Protein AF-X1SLC1-F1 (afdb_monomer_lite)

Organism: NCBI:txid412755

Foldseek 3Di:
DDPPDPDDDDPPVVVVVVCVVVVHDDDDDWFDQADPDPCRVVSNVVCVVVRVVVRVVVVVVVVVVVVVVVVVVVVPPDD

Radius of gyration: 17.6 Å; chains: 1; bounding box: 37×28×50 Å

pLDDT: mean 92.01, std 12.65, range [42.84, 98.75]

InterPro domains:
  IPR000845 Nucleoside phosphorylase domain [PF01048] (2-62)
  IPR035994 Nucleoside phosphorylase superfamily [G3DSA:3.40.50.1580] (1-72)
  IPR035994 Nucleoside phosphorylase superfamily [SSF53167] (3-78)

Secondary structure (DSSP, 8-state):
-----S---SSHHHHHHHHHHTT------------SSTTHHHHHHHHHHHHHHHHHHHHHHHHHHHHHHHHHHHHT---

Structure (mmCIF, N/CA/C/O backbone):
data_AF-X1SLC1-F1
#
_entry.id   AF-X1SLC1-F1
#
loop_
_atom_site.group_PDB
_atom_site.id
_atom_site.type_symbol
_atom_site.label_atom_id
_atom_site.label_alt_id
_atom_site.label_comp_id
_atom_site.label_asym_id
_atom_site.label_entity_id
_atom_site.label_seq_id
_atom_site.pdbx_PDB_ins_code
_atom_site.Cartn_x
_atom_site.Cartn_y
_atom_site.Cartn_z
_atom_site.occupancy
_atom_site.B_iso_or_equiv
_atom_site.auth_seq_id
_atom_site.auth_comp_id
_atom_site.auth_asym_id
_atom_site.auth_atom_id
_atom_site.pdbx_PDB_model_num
ATOM 1 N N . GLU A 1 1 ? -11.225 -8.799 -18.356 1.00 69.75 1 GLU A N 1
ATOM 2 C CA . GLU A 1 1 ? -11.165 -7.319 -18.361 1.00 69.75 1 GLU A CA 1
ATOM 3 C C . GLU A 1 1 ? -9.819 -6.853 -17.824 1.00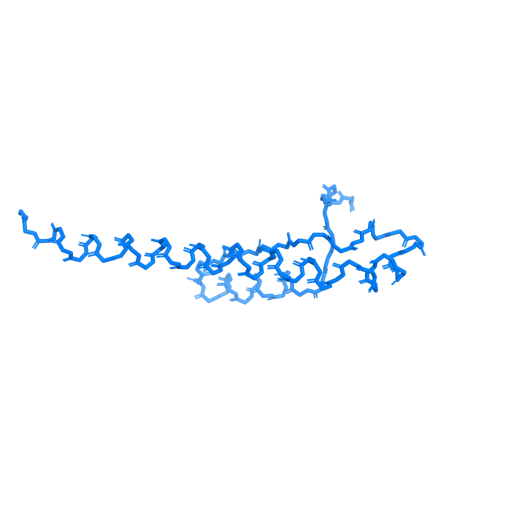 69.75 1 GLU A C 1
ATOM 5 O O . GLU A 1 1 ? -9.186 -7.614 -17.101 1.00 69.75 1 GLU A O 1
ATOM 10 N N . LYS A 1 2 ? -9.365 -5.648 -18.192 1.00 87.44 2 LYS A N 1
ATOM 11 C CA . LYS A 1 2 ? -8.191 -5.009 -17.573 1.00 87.44 2 LYS A CA 1
ATOM 12 C C . LYS A 1 2 ? -8.648 -4.209 -16.352 1.00 87.44 2 LYS A C 1
ATOM 14 O O . LYS A 1 2 ? -9.654 -3.517 -16.433 1.00 87.44 2 LYS A O 1
ATOM 19 N N . LEU A 1 3 ? -7.899 -4.296 -15.254 1.00 92.25 3 LEU A N 1
ATOM 20 C CA . LEU A 1 3 ? -8.254 -3.675 -13.971 1.00 92.25 3 LEU A CA 1
ATOM 21 C C . LEU A 1 3 ? -7.898 -2.179 -13.875 1.00 92.25 3 LEU A C 1
ATOM 23 O O . LEU A 1 3 ? -8.300 -1.545 -12.910 1.00 92.25 3 LEU A O 1
ATOM 27 N N . ASN A 1 4 ? -7.152 -1.621 -14.843 1.00 94.38 4 ASN A N 1
ATOM 28 C CA . ASN A 1 4 ? -6.605 -0.252 -14.800 1.00 94.38 4 ASN A CA 1
ATOM 29 C C . ASN A 1 4 ? -5.917 0.074 -13.457 1.00 94.38 4 ASN A C 1
ATOM 31 O O . ASN A 1 4 ? -6.109 1.151 -12.905 1.00 94.38 4 ASN A O 1
ATOM 35 N N . ALA A 1 5 ? -5.162 -0.885 -12.914 1.00 94.69 5 ALA A N 1
ATOM 36 C CA . ALA A 1 5 ? -4.468 -0.732 -11.642 1.00 94.69 5 ALA A CA 1
ATOM 37 C C . ALA A 1 5 ? -3.233 0.172 -11.788 1.00 94.69 5 ALA A C 1
ATOM 39 O O . ALA A 1 5 ? -2.464 0.005 -12.734 1.00 94.69 5 ALA A O 1
ATOM 40 N N . ASP A 1 6 ? -3.027 1.074 -10.825 1.00 95.81 6 ASP A N 1
ATOM 41 C CA . ASP A 1 6 ? -1.863 1.974 -10.780 1.00 95.81 6 ASP A CA 1
ATOM 42 C C . ASP A 1 6 ? -0.570 1.268 -10.334 1.00 95.81 6 ASP A C 1
ATOM 44 O O . ASP A 1 6 ? 0.529 1.741 -10.614 1.00 95.81 6 ASP A O 1
ATOM 48 N N . ALA A 1 7 ? -0.691 0.145 -9.620 1.00 96.31 7 ALA A N 1
ATOM 49 C CA . ALA A 1 7 ? 0.429 -0.631 -9.098 1.00 96.31 7 ALA A CA 1
ATOM 50 C C . ALA A 1 7 ? 0.075 -2.122 -8.989 1.00 96.31 7 ALA A C 1
ATOM 52 O O . ALA A 1 7 ? -1.099 -2.491 -8.903 1.00 96.31 7 ALA A O 1
ATOM 53 N N . VAL A 1 8 ? 1.105 -2.972 -8.954 1.00 95.88 8 VAL A N 1
ATOM 54 C CA . VAL A 1 8 ? 0.995 -4.423 -8.747 1.00 95.88 8 VAL A CA 1
ATOM 55 C C . VAL A 1 8 ? 1.962 -4.881 -7.658 1.00 95.88 8 VAL A C 1
ATOM 57 O O . VAL A 1 8 ? 3.028 -4.303 -7.476 1.00 95.88 8 VAL A O 1
ATOM 60 N N . GLU A 1 9 ? 1.565 -5.901 -6.904 1.00 96.75 9 GLU A N 1
ATOM 61 C CA . GLU A 1 9 ? 2.320 -6.483 -5.791 1.00 96.75 9 GLU A CA 1
ATOM 62 C C . GLU A 1 9 ? 1.788 -7.901 -5.499 1.00 96.75 9 GLU A C 1
ATOM 64 O O . GLU A 1 9 ? 0.919 -8.386 -6.228 1.00 96.75 9 GLU A O 1
ATOM 69 N N . MET A 1 10 ? 2.326 -8.598 -4.491 1.00 97.69 10 MET A N 1
ATOM 70 C CA . MET A 1 10 ? 2.119 -10.047 -4.334 1.00 97.69 10 MET A CA 1
ATOM 71 C C . MET A 1 10 ? 1.359 -10.475 -3.064 1.00 97.69 10 MET A C 1
ATOM 73 O O . MET A 1 10 ? 0.988 -11.644 -2.965 1.00 97.69 10 MET A O 1
ATOM 77 N N . GLU A 1 11 ? 1.080 -9.583 -2.103 1.00 98.31 11 GLU A N 1
ATOM 78 C CA . GLU A 1 11 ? 0.514 -9.977 -0.794 1.00 98.31 11 GLU A CA 1
ATOM 79 C C . GLU A 1 11 ? -0.749 -9.214 -0.370 1.00 98.31 11 GLU A C 1
ATOM 81 O O . GLU A 1 11 ? -1.556 -9.727 0.408 1.00 98.31 11 GLU A O 1
ATOM 86 N N . GLY A 1 12 ? -0.944 -7.992 -0.854 1.00 97.81 12 GLY A N 1
ATOM 87 C CA . GLY A 1 12 ? -1.941 -7.035 -0.389 1.00 97.81 12 GLY A CA 1
ATOM 88 C C . GLY A 1 12 ? -3.357 -7.552 -0.564 1.00 97.81 12 GLY A C 1
ATOM 89 O O . GLY A 1 12 ? -4.155 -7.461 0.368 1.00 97.81 12 GLY A O 1
ATOM 90 N N . ALA A 1 13 ? -3.650 -8.184 -1.702 1.00 97.38 13 ALA A N 1
ATOM 91 C CA . ALA A 1 13 ? -4.945 -8.820 -1.939 1.00 97.38 13 ALA A CA 1
ATOM 92 C C . ALA A 1 13 ? -5.234 -9.955 -0.937 1.00 97.38 13 ALA A C 1
ATOM 94 O O . ALA A 1 13 ? -6.339 -10.035 -0.400 1.00 97.38 13 ALA A O 1
ATOM 95 N N . ALA A 1 14 ? -4.243 -10.801 -0.638 1.00 98.31 14 ALA A N 1
ATOM 96 C CA . ALA A 1 14 ? -4.404 -11.914 0.297 1.00 98.31 14 ALA A CA 1
ATOM 97 C C . ALA A 1 14 ? -4.618 -11.419 1.740 1.00 98.31 14 ALA A C 1
ATOM 99 O O . ALA A 1 14 ? -5.511 -11.904 2.438 1.00 98.31 14 ALA A O 1
ATOM 100 N N . VAL A 1 15 ? -3.850 -10.413 2.175 1.00 98.38 15 VAL A N 1
ATOM 101 C CA . VAL A 1 15 ? -4.022 -9.778 3.493 1.00 98.38 15 VAL A CA 1
ATOM 102 C C . VAL A 1 15 ? -5.396 -9.111 3.595 1.00 98.38 15 VAL A C 1
ATOM 104 O O . VAL A 1 15 ? -6.136 -9.370 4.546 1.00 98.38 15 VAL A O 1
ATOM 107 N N . ALA A 1 16 ? -5.769 -8.307 2.594 1.00 98.25 16 ALA A N 1
ATOM 108 C CA . ALA A 1 16 ? -7.056 -7.619 2.537 1.00 98.25 16 ALA A CA 1
ATOM 109 C C . ALA A 1 16 ? -8.235 -8.599 2.589 1.00 98.25 16 ALA A C 1
ATOM 111 O O . ALA A 1 16 ? -9.200 -8.368 3.318 1.00 98.25 16 ALA A O 1
ATOM 112 N N . GLN A 1 17 ? -8.141 -9.727 1.879 1.00 98.56 17 GLN A N 1
ATOM 113 C CA . GLN A 1 17 ? -9.169 -10.764 1.884 1.00 98.56 17 GLN A CA 1
ATOM 114 C C . GLN A 1 17 ? -9.401 -11.335 3.289 1.00 98.56 17 GLN A C 1
ATOM 116 O O . GLN A 1 17 ? -10.551 -11.470 3.712 1.00 98.56 17 GLN A O 1
ATOM 121 N N . ILE A 1 18 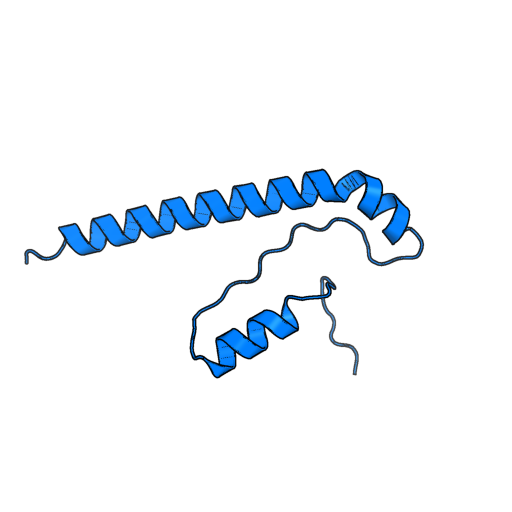? -8.336 -11.638 4.038 1.00 98.56 18 ILE A N 1
ATOM 122 C CA . ILE A 1 18 ? -8.462 -12.142 5.413 1.00 98.56 18 ILE A CA 1
ATOM 123 C C . ILE A 1 18 ? -9.015 -11.062 6.348 1.00 98.56 18 ILE A C 1
ATOM 125 O O . ILE A 1 18 ? -9.927 -11.347 7.124 1.00 98.56 18 ILE A O 1
ATOM 129 N N . CYS A 1 19 ? -8.527 -9.822 6.262 1.00 98.69 19 CYS A N 1
ATOM 130 C CA . CYS A 1 19 ? -9.057 -8.708 7.053 1.00 98.69 19 CYS A CA 1
ATOM 131 C C . CYS A 1 19 ? -10.553 -8.489 6.793 1.00 98.69 19 CYS A C 1
ATOM 133 O O . CYS A 1 19 ? -11.325 -8.361 7.743 1.00 98.69 19 CYS A O 1
ATOM 135 N N . TYR A 1 20 ? -10.976 -8.535 5.526 1.00 98.50 20 TYR A N 1
ATOM 136 C CA . TYR A 1 20 ? -12.380 -8.451 5.134 1.00 98.50 20 TYR A CA 1
ATOM 137 C C . TYR A 1 20 ? -13.214 -9.577 5.759 1.00 98.50 20 TYR A C 1
ATOM 139 O O . TYR A 1 20 ? -14.212 -9.305 6.424 1.00 98.50 20 TYR A O 1
ATOM 147 N N . GLN A 1 21 ? -12.772 -10.835 5.633 1.00 98.75 21 GLN A N 1
ATOM 148 C CA . GLN A 1 21 ? -13.461 -11.993 6.224 1.00 98.75 21 GLN A CA 1
ATOM 149 C C . GLN A 1 21 ? -13.559 -11.922 7.754 1.00 98.75 21 GLN A C 1
ATOM 151 O O . GLN A 1 21 ? -14.493 -12.463 8.343 1.00 98.75 21 GLN A O 1
ATOM 156 N N . ARG A 1 22 ? -12.590 -11.274 8.408 1.00 98.56 22 ARG A N 1
ATOM 157 C CA . ARG A 1 22 ? -12.540 -11.102 9.866 1.00 98.56 22 ARG A CA 1
ATOM 158 C C . ARG A 1 22 ? -13.176 -9.801 10.354 1.00 98.56 22 ARG A C 1
ATOM 160 O O . ARG A 1 22 ? -13.164 -9.565 11.556 1.00 98.56 22 ARG A O 1
ATOM 167 N N . GLN A 1 23 ? -13.721 -8.980 9.456 1.00 98.25 23 GLN A N 1
ATOM 168 C CA . GLN A 1 23 ? -14.273 -7.657 9.770 1.00 98.25 23 GLN A CA 1
ATOM 169 C C . GLN A 1 23 ? -13.265 -6.739 10.489 1.00 98.25 23 GLN A C 1
ATOM 171 O O . GLN A 1 23 ? -13.630 -5.949 11.358 1.00 98.25 23 GLN A O 1
ATOM 176 N N . ILE A 1 24 ? -11.985 -6.843 10.124 1.00 98.25 24 ILE A N 1
ATOM 177 C CA . ILE A 1 24 ? -10.906 -6.004 10.652 1.00 98.25 24 ILE A CA 1
ATOM 178 C C . ILE A 1 24 ? -10.653 -4.862 9.653 1.00 98.25 24 ILE A C 1
ATOM 180 O O . ILE A 1 24 ? -10.325 -5.142 8.492 1.00 98.25 24 ILE A O 1
ATOM 184 N N . PRO A 1 25 ? -10.785 -3.584 10.065 1.00 97.12 25 PRO A N 1
ATOM 185 C CA . PRO A 1 25 ? -10.379 -2.451 9.239 1.00 97.12 25 PRO A CA 1
ATOM 186 C C . PRO A 1 25 ? -8.907 -2.580 8.847 1.00 97.12 25 PRO A C 1
ATOM 188 O O . PRO A 1 25 ? -8.063 -2.889 9.687 1.00 97.12 25 PRO A O 1
ATOM 191 N N . HIS A 1 26 ? -8.594 -2.352 7.576 1.00 96.81 26 HIS A N 1
ATOM 192 C CA . HIS A 1 26 ? -7.237 -2.497 7.063 1.00 96.81 26 HIS A CA 1
ATOM 193 C C . HIS A 1 26 ? -6.907 -1.400 6.055 1.00 96.81 26 HIS A C 1
ATOM 195 O O . HIS A 1 26 ? -7.787 -0.855 5.391 1.00 96.81 26 HIS A O 1
ATOM 201 N N . LEU A 1 27 ? -5.615 -1.101 5.949 1.00 96.25 27 LEU A N 1
ATOM 202 C CA . LEU A 1 27 ? -5.040 -0.167 4.992 1.00 96.25 27 LEU A CA 1
ATOM 203 C C . LEU A 1 27 ? -3.756 -0.794 4.445 1.00 96.25 27 LEU A C 1
ATOM 205 O O . LEU A 1 27 ? -2.878 -1.171 5.220 1.00 96.25 27 LEU A O 1
ATOM 209 N N . VAL A 1 28 ? -3.647 -0.899 3.122 1.00 96.50 28 VAL A N 1
ATOM 210 C CA . VAL A 1 28 ? -2.413 -1.323 2.449 1.00 96.50 28 VAL A CA 1
ATOM 211 C C . VAL A 1 28 ? -1.698 -0.075 1.948 1.00 96.50 28 VAL A C 1
ATOM 213 O O . VAL A 1 28 ? -2.261 0.702 1.183 1.00 96.50 28 VAL A O 1
ATOM 216 N N . VAL A 1 29 ? -0.453 0.111 2.380 1.00 96.81 29 VAL A N 1
ATOM 217 C CA . VAL A 1 29 ? 0.426 1.190 1.919 1.00 96.81 29 VAL A CA 1
ATOM 218 C C . VAL A 1 29 ? 1.625 0.552 1.232 1.00 96.81 29 VAL A C 1
ATOM 220 O O . VAL A 1 29 ? 2.253 -0.347 1.790 1.00 96.81 29 VAL A O 1
ATOM 223 N N . ARG A 1 30 ? 1.938 1.010 0.020 1.00 97.69 30 ARG A N 1
ATOM 224 C CA . ARG A 1 30 ? 3.103 0.568 -0.751 1.00 97.69 30 ARG A CA 1
ATOM 225 C C . ARG A 1 30 ? 3.901 1.784 -1.211 1.00 97.69 30 ARG A C 1
ATOM 227 O O . ARG A 1 30 ? 3.331 2.798 -1.601 1.00 97.69 30 ARG A O 1
ATOM 234 N N . SER A 1 31 ? 5.223 1.663 -1.169 1.00 97.88 31 SER A N 1
ATOM 235 C CA . SER A 1 31 ? 6.142 2.558 -1.871 1.00 97.88 31 S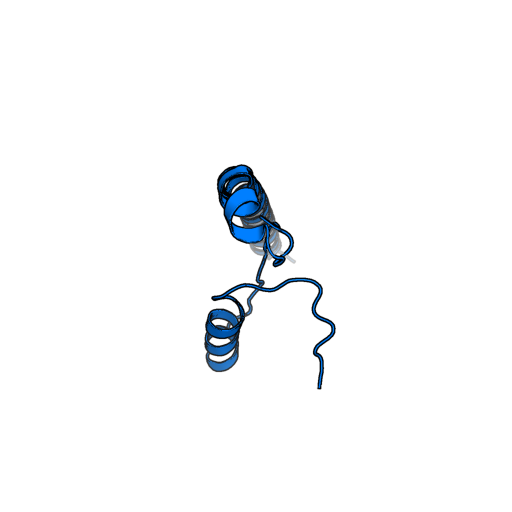ER A CA 1
ATOM 236 C C . SER A 1 31 ? 6.673 1.799 -3.084 1.00 97.88 31 SER A C 1
ATOM 238 O O . SER A 1 31 ? 7.040 0.633 -2.949 1.00 97.88 31 SER A O 1
ATOM 240 N N . ILE A 1 32 ? 6.643 2.428 -4.257 1.00 97.44 32 ILE A N 1
ATOM 241 C CA . ILE A 1 32 ?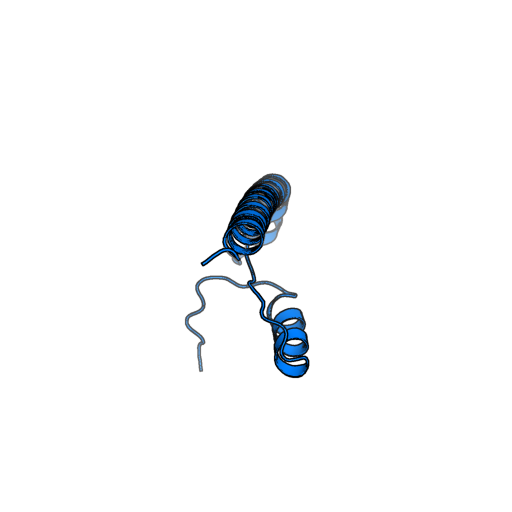 6.985 1.782 -5.528 1.00 97.44 32 ILE A CA 1
ATOM 242 C C . ILE A 1 32 ? 8.499 1.557 -5.612 1.00 97.44 32 ILE A C 1
ATOM 244 O O . ILE A 1 32 ? 9.271 2.500 -5.441 1.00 97.44 32 ILE A O 1
ATOM 248 N N . SER A 1 33 ? 8.905 0.311 -5.863 1.00 97.31 33 SER A N 1
ATOM 249 C CA . SER A 1 33 ? 10.303 -0.100 -6.058 1.00 97.31 33 SER A CA 1
ATOM 250 C C . SER A 1 33 ? 10.726 -0.138 -7.523 1.00 97.31 33 SER A C 1
ATOM 252 O O . SER A 1 33 ? 11.912 -0.037 -7.811 1.00 97.31 33 SER A O 1
ATOM 254 N N . ASP A 1 34 ? 9.777 -0.303 -8.438 1.00 97.81 34 ASP A N 1
ATOM 255 C CA . ASP A 1 34 ? 10.026 -0.542 -9.856 1.00 97.81 34 ASP A CA 1
ATOM 256 C C . ASP A 1 34 ? 8.758 -0.276 -10.684 1.00 97.81 34 ASP A C 1
ATOM 258 O O . ASP A 1 34 ? 7.694 0.029 -10.143 1.00 97.81 34 ASP A O 1
ATOM 262 N N . LYS A 1 35 ? 8.868 -0.370 -12.011 1.00 96.56 35 LYS A N 1
ATOM 263 C CA . LYS A 1 35 ? 7.769 -0.079 -12.948 1.00 96.56 35 LYS A CA 1
ATOM 264 C C . LYS A 1 35 ? 6.997 -1.312 -13.419 1.00 96.56 35 LYS A C 1
ATOM 266 O O . LYS A 1 35 ? 6.127 -1.171 -14.277 1.00 96.56 35 LYS A O 1
ATOM 271 N N . ALA A 1 36 ? 7.306 -2.499 -12.895 1.00 95.56 36 ALA A N 1
ATOM 272 C CA . ALA A 1 36 ? 6.760 -3.775 -13.352 1.00 95.56 36 ALA A CA 1
ATOM 273 C C . ALA A 1 36 ? 6.935 -4.010 -14.869 1.00 95.56 36 ALA A C 1
ATOM 275 O O . ALA A 1 36 ? 6.078 -4.611 -15.523 1.00 95.56 36 ALA A O 1
ATOM 276 N N . ASP A 1 37 ? 8.044 -3.522 -15.429 1.00 95.81 37 ASP A N 1
ATOM 277 C CA . ASP A 1 37 ? 8.446 -3.727 -16.819 1.00 95.81 37 ASP A CA 1
ATOM 278 C C . ASP A 1 37 ? 9.648 -4.687 -16.919 1.00 95.81 37 ASP A C 1
ATOM 280 O O . ASP A 1 37 ? 10.001 -5.382 -15.964 1.00 95.81 37 ASP A O 1
ATOM 284 N N . GLU A 1 38 ? 10.280 -4.755 -18.090 1.00 97.06 38 GLU A N 1
ATOM 285 C CA . GLU A 1 38 ? 11.431 -5.632 -18.342 1.00 97.06 38 GLU A CA 1
ATOM 286 C C . GLU A 1 38 ? 12.643 -5.329 -17.440 1.00 97.06 38 GLU A C 1
ATOM 288 O O . GLU A 1 38 ? 13.485 -6.206 -17.258 1.00 97.06 38 GLU A O 1
ATOM 293 N N . THR A 1 39 ? 12.707 -4.134 -16.839 1.00 96.75 39 THR A N 1
ATOM 294 C CA . THR A 1 39 ? 13.779 -3.688 -15.930 1.00 96.75 39 THR A CA 1
ATOM 295 C C . THR A 1 39 ? 13.427 -3.813 -14.448 1.00 96.75 39 THR A C 1
ATOM 297 O O . THR A 1 39 ? 14.208 -3.424 -13.576 1.00 96.75 39 THR A O 1
ATOM 300 N N . ALA A 1 40 ? 12.268 -4.402 -14.126 1.00 96.38 40 ALA A N 1
ATOM 301 C CA . ALA A 1 40 ? 11.764 -4.489 -12.756 1.00 96.38 40 ALA A CA 1
ATOM 302 C C . ALA A 1 40 ? 12.759 -5.129 -11.777 1.00 96.38 40 ALA A C 1
ATOM 304 O O . ALA A 1 40 ? 12.840 -4.746 -10.609 1.00 96.38 40 ALA A O 1
ATOM 305 N N . ARG A 1 41 ? 13.554 -6.096 -12.251 1.00 95.88 41 ARG A N 1
ATOM 306 C CA . ARG A 1 41 ? 14.558 -6.770 -11.427 1.00 95.88 41 ARG A CA 1
ATOM 307 C C . ARG A 1 41 ? 15.698 -5.831 -11.038 1.00 95.88 41 ARG A C 1
ATOM 309 O O . ARG A 1 41 ? 16.075 -5.828 -9.865 1.00 95.88 41 ARG A O 1
ATOM 316 N N . GLU A 1 42 ? 16.268 -5.088 -11.986 1.00 96.56 42 GLU A N 1
ATOM 317 C CA . GLU A 1 42 ? 17.350 -4.147 -11.684 1.00 96.56 42 GLU A CA 1
ATOM 318 C C . GLU A 1 42 ? 16.848 -2.977 -10.832 1.00 96.56 42 GLU A C 1
ATOM 320 O O . GLU A 1 42 ? 17.477 -2.650 -9.822 1.00 96.56 42 GLU A O 1
ATOM 325 N N . ASP A 1 43 ? 15.693 -2.406 -11.187 1.00 96.69 43 ASP A N 1
ATOM 326 C CA . ASP A 1 43 ? 15.071 -1.302 -10.449 1.00 96.69 43 ASP A CA 1
ATOM 327 C C . ASP A 1 43 ? 14.782 -1.709 -8.998 1.00 96.69 43 ASP A C 1
ATOM 329 O O . ASP A 1 43 ? 15.200 -1.025 -8.060 1.00 96.69 43 ASP A O 1
ATOM 333 N N . SER A 1 44 ? 14.167 -2.878 -8.783 1.00 91.38 44 SER A N 1
ATOM 334 C CA . SER A 1 44 ? 13.892 -3.367 -7.432 1.00 91.38 44 SER A CA 1
ATOM 335 C C . SER A 1 44 ? 15.179 -3.548 -6.624 1.00 91.38 44 SER A C 1
ATOM 337 O O . SER A 1 44 ? 15.213 -3.172 -5.456 1.00 91.38 44 SER A O 1
ATOM 339 N N . MET A 1 45 ? 16.264 -4.071 -7.207 1.00 95.19 45 MET A N 1
ATOM 340 C CA . MET A 1 45 ? 17.544 -4.185 -6.488 1.00 95.19 45 MET A CA 1
ATOM 341 C C . MET A 1 45 ? 18.110 -2.823 -6.072 1.00 95.19 45 MET A C 1
ATOM 343 O O . MET A 1 45 ? 18.752 -2.727 -5.027 1.00 95.19 45 MET A O 1
ATOM 347 N N . MET A 1 46 ? 17.872 -1.778 -6.866 1.00 96.69 46 MET A N 1
ATOM 348 C CA . MET A 1 46 ? 18.352 -0.427 -6.584 1.00 96.69 46 MET A CA 1
ATOM 349 C C . MET A 1 46 ? 17.483 0.305 -5.554 1.00 96.69 46 MET A C 1
ATOM 351 O O . MET A 1 46 ? 18.009 1.022 -4.701 1.00 96.69 46 MET A O 1
ATOM 355 N N . PHE A 1 47 ? 16.160 0.144 -5.625 1.00 97.50 47 PHE A N 1
ATOM 356 C CA . PHE A 1 47 ? 15.220 1.011 -4.912 1.00 97.50 47 PHE A CA 1
ATOM 357 C C . PHE A 1 47 ? 14.442 0.327 -3.788 1.00 97.50 47 PHE A C 1
ATOM 359 O O . PHE A 1 47 ? 13.826 1.030 -2.986 1.00 97.50 47 PHE A O 1
ATOM 366 N N . GLN A 1 48 ? 14.476 -1.003 -3.659 1.00 96.69 48 GLN A N 1
ATOM 367 C CA . GLN A 1 48 ? 13.697 -1.715 -2.639 1.00 96.69 48 GLN A CA 1
ATOM 368 C C . GLN A 1 48 ? 14.019 -1.248 -1.212 1.00 96.69 48 GLN A C 1
ATOM 370 O O . GLN A 1 48 ? 13.103 -1.110 -0.403 1.00 96.69 48 GLN A O 1
ATOM 375 N N . GLU A 1 49 ? 15.284 -0.956 -0.890 1.00 97.88 49 GLU A N 1
ATOM 376 C CA . GLU A 1 49 ? 15.649 -0.444 0.440 1.00 97.88 49 GLU A CA 1
ATOM 377 C C . GLU A 1 49 ? 15.017 0.932 0.709 1.00 97.88 49 GLU A C 1
ATOM 379 O O . GLU A 1 49 ? 14.443 1.168 1.776 1.00 97.88 49 GLU A O 1
ATOM 384 N N . MET A 1 50 ? 15.051 1.828 -0.283 1.00 98.19 50 MET A N 1
ATOM 385 C CA . MET A 1 50 ? 14.419 3.144 -0.194 1.00 98.19 50 MET A CA 1
ATOM 386 C C . MET A 1 50 ? 12.897 3.020 -0.063 1.00 98.19 50 MET A C 1
ATOM 388 O O . MET A 1 50 ? 12.305 3.643 0.820 1.00 98.19 50 MET A O 1
ATOM 392 N N . ALA A 1 51 ? 12.268 2.188 -0.895 1.00 98.12 51 ALA A N 1
ATOM 393 C CA . ALA A 1 51 ? 10.833 1.935 -0.862 1.00 98.12 51 ALA A CA 1
ATOM 394 C C . ALA A 1 51 ? 10.392 1.366 0.499 1.00 98.12 51 ALA A C 1
ATOM 396 O O . ALA A 1 51 ? 9.440 1.860 1.113 1.00 98.12 51 ALA A O 1
ATOM 397 N N . ALA A 1 52 ? 11.132 0.389 1.032 1.00 97.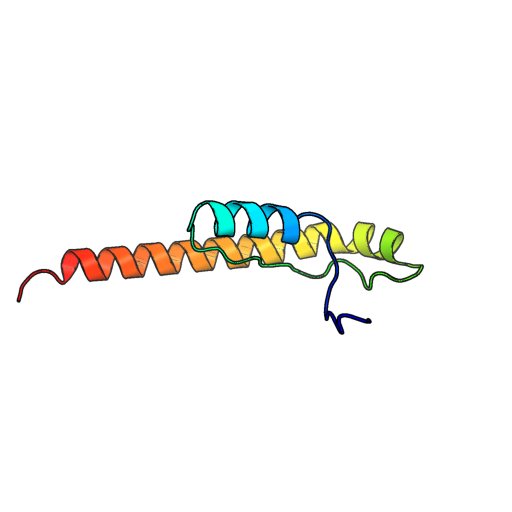88 52 ALA A N 1
ATOM 398 C CA . ALA A 1 52 ? 10.878 -0.186 2.349 1.00 97.88 52 ALA A CA 1
ATOM 399 C C . ALA A 1 52 ? 10.987 0.869 3.460 1.00 97.88 52 ALA A C 1
ATOM 401 O O . ALA A 1 52 ? 10.084 0.983 4.293 1.00 97.88 52 ALA A O 1
ATOM 402 N N . LYS A 1 53 ? 12.048 1.688 3.447 1.00 98.50 53 LYS A N 1
ATOM 403 C CA . LYS A 1 53 ? 12.252 2.757 4.434 1.00 98.50 53 LYS A CA 1
ATOM 404 C C . LYS A 1 53 ? 11.147 3.811 4.377 1.00 98.50 53 LYS A C 1
ATOM 406 O O . LYS A 1 53 ? 10.641 4.213 5.427 1.00 98.50 53 LYS A O 1
ATOM 411 N N . ASN A 1 54 ? 10.746 4.232 3.179 1.00 98.38 54 ASN A N 1
ATOM 412 C CA . ASN A 1 54 ? 9.665 5.198 2.979 1.00 98.38 54 ASN A CA 1
ATOM 413 C C . ASN A 1 54 ? 8.338 4.663 3.530 1.00 98.38 54 ASN A C 1
ATOM 415 O O . ASN A 1 54 ? 7.675 5.339 4.318 1.00 98.38 54 ASN A O 1
ATOM 419 N N . SER A 1 55 ? 7.988 3.424 3.172 1.00 98.00 55 SER A N 1
ATOM 420 C CA . SER A 1 55 ? 6.767 2.771 3.646 1.00 98.00 55 SER A CA 1
ATOM 421 C C . SER A 1 55 ? 6.761 2.620 5.170 1.00 98.00 55 SER A C 1
ATOM 423 O O . SER A 1 55 ? 5.784 2.986 5.821 1.00 98.00 55 SER A O 1
ATOM 425 N N . ALA A 1 56 ? 7.857 2.135 5.759 1.00 98.19 56 ALA A N 1
ATOM 426 C CA . ALA A 1 56 ? 7.967 1.954 7.206 1.00 98.19 56 ALA A CA 1
ATOM 427 C C . ALA A 1 56 ? 7.876 3.285 7.965 1.00 98.19 56 ALA A C 1
ATOM 429 O O . ALA A 1 56 ? 7.173 3.372 8.970 1.00 98.19 56 ALA A O 1
ATOM 430 N N . THR A 1 57 ? 8.534 4.334 7.462 1.00 98.50 57 THR A N 1
ATOM 431 C CA . THR A 1 57 ? 8.494 5.675 8.067 1.00 98.50 57 THR A CA 1
ATOM 432 C C . THR A 1 57 ? 7.073 6.235 8.071 1.00 98.50 57 THR A C 1
ATOM 434 O O . THR A 1 57 ? 6.614 6.751 9.090 1.00 98.50 57 THR A O 1
ATOM 437 N N . LEU A 1 58 ? 6.353 6.100 6.953 1.00 98.25 58 LEU A N 1
ATOM 438 C CA . LEU A 1 58 ? 4.972 6.562 6.854 1.00 98.25 58 LEU A CA 1
ATOM 439 C C . LEU A 1 58 ? 4.050 5.792 7.808 1.00 98.25 58 LEU A C 1
ATOM 441 O O . LEU A 1 58 ? 3.286 6.412 8.545 1.00 98.25 58 LEU A O 1
ATOM 445 N N . ILE A 1 59 ? 4.154 4.460 7.848 1.00 98.00 59 ILE A N 1
ATOM 446 C CA . ILE A 1 59 ? 3.359 3.634 8.767 1.00 98.00 59 ILE A CA 1
ATOM 447 C C . ILE A 1 59 ? 3.652 3.989 10.227 1.00 98.00 59 ILE A C 1
ATOM 449 O O . ILE A 1 59 ? 2.709 4.193 10.989 1.00 98.00 59 ILE A O 1
ATOM 453 N N . ALA A 1 60 ? 4.923 4.141 10.612 1.00 97.94 60 ALA A N 1
ATOM 454 C CA . ALA A 1 60 ? 5.293 4.553 11.965 1.00 97.94 60 ALA A CA 1
ATOM 455 C C . ALA A 1 60 ? 4.618 5.882 12.338 1.00 97.94 60 ALA A C 1
ATOM 457 O O . ALA A 1 60 ? 3.950 5.973 13.370 1.00 97.94 60 ALA A O 1
ATOM 458 N N . LYS A 1 61 ? 4.672 6.879 11.446 1.00 98.00 61 LYS A N 1
ATOM 459 C CA . LYS A 1 61 ? 4.026 8.173 11.684 1.00 98.00 61 LYS A CA 1
ATOM 460 C C . LYS A 1 61 ? 2.504 8.070 11.796 1.00 98.00 61 LYS A C 1
ATOM 462 O O . LYS A 1 61 ? 1.925 8.700 12.680 1.00 98.00 61 LYS A O 1
ATOM 467 N N . ILE A 1 62 ? 1.859 7.268 10.947 1.00 96.81 62 ILE A N 1
ATOM 468 C CA . ILE A 1 62 ? 0.414 7.006 11.030 1.00 96.81 62 ILE A CA 1
ATOM 469 C C . ILE A 1 62 ? 0.071 6.395 12.394 1.00 96.81 62 ILE A C 1
ATOM 471 O O . ILE A 1 62 ? -0.849 6.862 13.060 1.00 96.81 62 ILE A O 1
ATOM 475 N N . THR A 1 63 ? 0.832 5.396 12.849 1.00 96.25 63 THR A N 1
ATOM 476 C CA . THR A 1 63 ? 0.571 4.741 14.140 1.00 96.25 63 THR A CA 1
ATOM 477 C C . THR A 1 63 ? 0.762 5.674 15.335 1.00 96.25 63 THR A C 1
ATOM 479 O O . THR A 1 63 ? -0.040 5.628 16.267 1.00 96.25 63 THR A O 1
ATOM 482 N N . GLU A 1 64 ? 1.758 6.565 15.300 1.00 97.00 64 GLU A N 1
ATOM 483 C CA . GLU A 1 64 ? 1.951 7.596 16.327 1.00 97.00 64 GLU A CA 1
ATOM 484 C C . GLU A 1 64 ? 0.754 8.552 16.408 1.00 97.00 64 GLU A C 1
ATOM 486 O O . GLU A 1 64 ? 0.267 8.845 17.502 1.00 97.00 64 GLU A O 1
ATOM 491 N N . LEU A 1 65 ? 0.266 9.028 15.256 1.00 96.25 65 LEU A N 1
ATOM 492 C CA . LEU A 1 65 ? -0.876 9.941 15.194 1.00 96.25 65 LEU A CA 1
ATOM 493 C C . LEU A 1 65 ? -2.147 9.270 15.723 1.00 96.25 65 LEU A C 1
ATOM 495 O O . LEU A 1 65 ? -2.798 9.826 16.606 1.00 96.25 65 LEU A O 1
ATOM 499 N N . LEU A 1 66 ? -2.434 8.040 15.289 1.00 94.44 66 LEU A N 1
ATOM 500 C CA . LEU A 1 66 ? -3.579 7.268 15.780 1.00 94.44 66 LEU A CA 1
ATOM 501 C C . LEU A 1 66 ? -3.513 7.037 17.297 1.00 94.44 66 LEU A C 1
ATOM 503 O O . LEU A 1 66 ? -4.514 7.184 17.997 1.00 94.44 66 LEU A O 1
ATOM 507 N N . ALA A 1 67 ? -2.331 6.718 17.835 1.00 93.81 67 ALA A N 1
ATOM 508 C CA . ALA A 1 67 ? -2.144 6.559 19.276 1.00 93.81 67 ALA A CA 1
ATOM 509 C C . ALA A 1 67 ? -2.395 7.869 20.047 1.00 93.81 67 ALA A C 1
ATOM 511 O O . ALA A 1 67 ? -2.949 7.848 21.154 1.00 93.81 67 ALA A O 1
ATOM 512 N N . SER A 1 68 ? -2.015 9.010 19.464 1.00 92.31 68 SER A N 1
ATOM 513 C CA . SER A 1 68 ? -2.257 10.327 20.057 1.00 92.31 68 SER A CA 1
ATOM 514 C C . SER A 1 68 ? -3.747 10.692 20.077 1.00 92.31 68 SER A C 1
ATOM 516 O O . SER A 1 68 ? -4.247 11.108 21.122 1.00 92.31 68 SER A O 1
ATOM 518 N N . GLU A 1 69 ? -4.484 10.441 18.991 1.00 87.25 69 GLU A N 1
ATOM 519 C CA . GLU A 1 69 ? -5.930 10.696 18.901 1.00 87.25 69 GLU A CA 1
ATOM 520 C C . GLU A 1 69 ? -6.717 9.841 19.904 1.00 87.25 69 GLU A C 1
ATOM 522 O O . GLU A 1 69 ? -7.534 10.360 20.667 1.00 87.25 69 GLU A O 1
ATOM 527 N N . LEU A 1 70 ? -6.378 8.552 20.013 1.00 82.88 70 LEU A N 1
ATOM 528 C CA . LEU A 1 70 ? -6.951 7.640 21.011 1.00 82.88 70 LEU A CA 1
ATOM 529 C C . LEU A 1 70 ? -6.715 8.113 22.455 1.00 82.88 70 LEU A C 1
ATOM 531 O O . LEU A 1 70 ? -7.530 7.852 23.344 1.00 82.88 70 LEU A O 1
ATOM 535 N N . SER A 1 71 ? -5.590 8.781 22.715 1.00 78.31 71 SER A N 1
ATOM 536 C CA . SER A 1 71 ? -5.273 9.328 24.038 1.00 78.31 71 SER A CA 1
ATOM 537 C C . SER A 1 71 ? -6.115 10.570 24.353 1.00 78.31 71 SER A C 1
ATOM 539 O O . SER A 1 71 ? -6.552 10.741 25.493 1.00 78.31 71 SER A O 1
ATOM 541 N N . VAL A 1 72 ? -6.410 11.398 23.344 1.00 71.56 72 VAL A N 1
ATOM 542 C CA . VAL A 1 72 ? -7.305 12.561 23.465 1.00 71.56 72 VAL A CA 1
ATOM 543 C C . VAL A 1 72 ? -8.751 12.117 23.705 1.00 71.56 72 VAL A C 1
ATOM 545 O O . VAL A 1 72 ? -9.388 12.616 24.633 1.00 71.56 72 VAL A O 1
ATOM 548 N N . GLU A 1 73 ? -9.255 11.130 22.959 1.00 69.12 73 GLU A N 1
ATOM 549 C CA . GLU A 1 73 ? -10.617 10.602 23.145 1.00 69.12 73 GLU A CA 1
ATOM 550 C C . GLU A 1 73 ? -10.841 10.001 24.541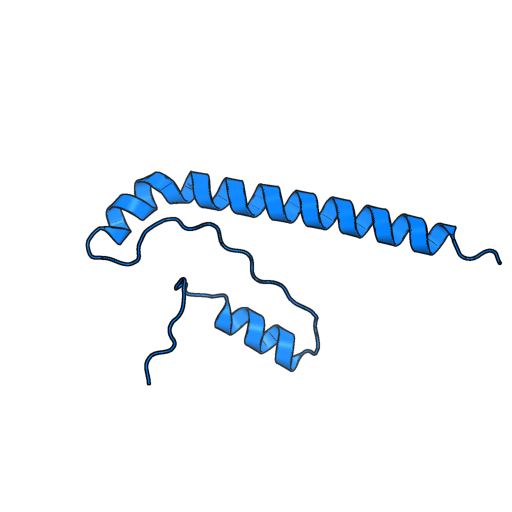 1.00 69.12 73 GLU A C 1
ATOM 552 O O . GLU A 1 73 ? -11.904 10.179 25.141 1.00 69.12 73 GLU A O 1
ATOM 557 N N . LYS A 1 74 ? -9.831 9.324 25.101 1.00 64.56 74 LYS A N 1
ATOM 558 C CA . LYS A 1 74 ? -9.897 8.774 26.466 1.00 64.56 74 LYS A CA 1
ATOM 559 C C . LYS A 1 74 ? -9.890 9.860 27.545 1.00 64.56 74 LYS A C 1
ATOM 561 O O . LYS A 1 74 ? -10.551 9.685 28.565 1.00 64.56 74 LYS A O 1
ATOM 566 N N . SER A 1 75 ? -9.185 10.969 27.316 1.00 61.16 75 SER A N 1
ATOM 567 C CA . SER A 1 75 ? -9.124 12.112 28.241 1.00 61.16 75 SER A CA 1
ATOM 568 C C . SER A 1 75 ? -10.372 13.014 28.155 1.00 61.16 75 SER A C 1
ATOM 570 O O . SER A 1 75 ? -10.715 13.706 29.109 1.00 61.16 75 SER A O 1
ATOM 572 N N . GLY A 1 76 ? -11.101 12.968 27.032 1.00 55.78 76 GLY A N 1
ATOM 573 C CA . GLY A 1 76 ? -12.306 13.763 26.764 1.00 55.78 76 GLY A CA 1
ATOM 574 C C . GLY A 1 76 ? -13.623 13.234 27.351 1.00 55.78 76 GLY A C 1
ATOM 575 O O . GLY A 1 76 ? -14.646 13.907 27.222 1.00 55.78 76 GLY A O 1
ATOM 576 N N . LYS A 1 77 ? -13.643 12.076 28.032 1.00 51.66 77 LYS A N 1
ATOM 577 C CA . LYS A 1 77 ? -14.823 11.597 28.785 1.00 51.66 77 LYS A CA 1
ATOM 578 C C . LYS A 1 77 ? -14.949 12.315 30.137 1.00 51.66 77 LYS A C 1
ATOM 580 O O . LYS A 1 77 ? -14.855 11.712 31.201 1.00 51.66 77 LYS A O 1
ATOM 585 N N . THR A 1 78 ? -15.181 13.623 30.097 1.00 46.91 78 THR A N 1
ATOM 586 C CA . THR A 1 78 ? -15.879 14.368 31.156 1.00 46.91 78 THR A CA 1
ATOM 587 C C . THR A 1 78 ? -16.612 15.549 30.525 1.00 46.91 78 THR A C 1
ATOM 589 O O . THR A 1 78 ? -16.136 16.681 30.554 1.00 46.91 78 THR A O 1
ATOM 592 N N . ARG A 1 79 ? -17.776 15.267 29.940 1.00 42.84 79 ARG A N 1
ATOM 593 C CA . ARG A 1 79 ? -18.971 16.113 30.016 1.00 42.84 79 ARG A CA 1
ATOM 594 C C . ARG A 1 79 ? -20.187 15.208 30.088 1.00 42.84 79 ARG A C 1
ATOM 596 O O . ARG A 1 79 ? -20.177 14.188 29.366 1.00 42.84 79 ARG A O 1
#

Sequence (79 aa):
EKLNADAVEMEGAAVAQICYQRQIPHLVVRSISDKADETAREDSMMFQEMAAKNSATLIAKITELLASELSVEKSGKTR